Protein AF-A0A431FUZ5-F1 (afdb_monomer_lite)

pLDDT: mean 85.5, std 10.03, range [41.06, 96.94]

Radius of gyration: 20.21 Å; chains: 1; bounding box: 59×40×50 Å

Structure (mmCIF, N/CA/C/O backbone):
data_AF-A0A431FUZ5-F1
#
_entry.id   AF-A0A431FUZ5-F1
#
loop_
_atom_site.group_PDB
_atom_site.id
_atom_site.type_symbol
_atom_site.label_atom_id
_atom_site.label_alt_id
_atom_site.label_comp_id
_atom_site.label_asym_id
_atom_site.label_entity_id
_atom_site.label_seq_id
_atom_site.pdbx_PDB_ins_code
_atom_site.Cartn_x
_atom_site.Cartn_y
_atom_site.Cartn_z
_atom_site.occupancy
_atom_site.B_iso_or_equiv
_atom_site.auth_seq_id
_atom_site.auth_comp_id
_atom_site.auth_asym_id
_atom_site.auth_atom_id
_atom_site.pdbx_PDB_model_num
ATOM 1 N N . MET A 1 1 ? 41.095 7.271 -25.473 1.00 41.06 1 MET A N 1
ATOM 2 C CA . MET A 1 1 ? 40.136 6.158 -25.637 1.00 41.06 1 MET A CA 1
ATOM 3 C C . MET A 1 1 ? 39.100 6.273 -24.527 1.00 41.06 1 MET A C 1
ATOM 5 O O . MET A 1 1 ? 39.304 5.732 -23.453 1.00 41.06 1 MET A O 1
ATOM 9 N N . HIS A 1 2 ? 38.050 7.071 -24.738 1.00 43.62 2 HIS A N 1
ATOM 10 C CA . HIS A 1 2 ? 36.932 7.183 -23.798 1.00 43.62 2 HIS A CA 1
ATOM 11 C C . HIS A 1 2 ? 35.925 6.092 -24.154 1.00 43.62 2 HIS A C 1
ATOM 13 O O . HIS A 1 2 ? 35.145 6.257 -25.087 1.00 43.62 2 HIS A O 1
ATOM 19 N N . GLN A 1 3 ? 35.981 4.956 -23.458 1.00 48.44 3 GLN A N 1
ATOM 20 C CA . GLN A 1 3 ? 34.863 4.019 -23.461 1.00 48.44 3 GLN A CA 1
ATOM 21 C C . GLN A 1 3 ? 33.654 4.771 -22.901 1.00 48.44 3 GLN A C 1
ATOM 23 O O . GLN A 1 3 ? 33.671 5.226 -21.759 1.00 48.44 3 GLN A O 1
ATOM 28 N N . SER A 1 4 ? 32.630 4.956 -23.728 1.00 53.41 4 SER A N 1
ATOM 29 C CA . SER A 1 4 ? 31.320 5.430 -23.304 1.00 53.41 4 SER A CA 1
ATOM 30 C C . SER A 1 4 ? 30.685 4.342 -22.445 1.00 53.41 4 SER A C 1
ATOM 32 O O . SER A 1 4 ? 29.953 3.491 -22.947 1.00 53.41 4 SER A O 1
ATOM 34 N N . VAL A 1 5 ? 31.016 4.348 -21.155 1.00 57.88 5 VAL A N 1
ATOM 35 C CA . VAL A 1 5 ? 30.362 3.552 -20.113 1.00 57.88 5 VAL A CA 1
ATOM 36 C C . VAL A 1 5 ? 28.993 4.176 -19.855 1.00 57.88 5 VAL A C 1
ATOM 38 O O . VAL A 1 5 ? 28.745 4.786 -18.821 1.00 57.88 5 VAL A O 1
ATOM 41 N N . ILE A 1 6 ? 28.097 4.092 -20.837 1.00 60.69 6 ILE A N 1
ATOM 42 C CA . ILE A 1 6 ? 26.685 4.086 -20.490 1.00 60.69 6 ILE A CA 1
ATOM 43 C C . ILE A 1 6 ? 26.455 2.685 -19.947 1.00 60.69 6 ILE A C 1
ATOM 45 O O . ILE A 1 6 ? 26.427 1.716 -20.704 1.00 60.69 6 ILE A O 1
ATOM 49 N N . ASP A 1 7 ? 26.404 2.588 -18.624 1.00 75.31 7 ASP A N 1
ATOM 50 C CA . ASP A 1 7 ? 26.084 1.349 -17.940 1.00 75.31 7 ASP A CA 1
ATOM 51 C C . ASP A 1 7 ? 24.729 0.858 -18.469 1.00 75.31 7 ASP A C 1
ATOM 53 O O . ASP A 1 7 ? 23.712 1.546 -18.356 1.00 75.31 7 ASP A O 1
ATOM 57 N N . THR A 1 8 ? 24.723 -0.295 -19.138 1.00 79.25 8 THR A N 1
ATOM 58 C CA . THR A 1 8 ? 23.527 -0.870 -1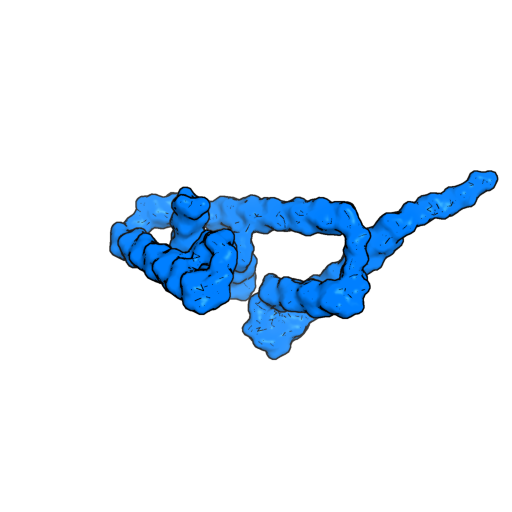9.777 1.00 79.25 8 THR A CA 1
ATOM 59 C C . THR A 1 8 ? 22.376 -0.988 -18.774 1.00 79.25 8 THR A C 1
ATOM 61 O O . THR A 1 8 ? 21.210 -0.841 -19.140 1.00 79.25 8 THR A O 1
ATOM 64 N N . GLN A 1 9 ? 22.713 -1.172 -17.494 1.00 81.31 9 GLN A N 1
ATOM 65 C CA . GLN A 1 9 ? 21.767 -1.187 -16.389 1.00 81.31 9 GLN A CA 1
ATOM 66 C C . GLN A 1 9 ? 21.093 0.174 -16.170 1.00 81.31 9 GLN A C 1
ATOM 68 O O . GLN A 1 9 ? 19.873 0.241 -16.032 1.00 81.31 9 GLN A O 1
ATOM 73 N N . ALA A 1 10 ? 21.849 1.273 -16.235 1.00 86.00 10 ALA A N 1
ATOM 74 C CA . ALA A 1 10 ? 21.316 2.623 -16.067 1.00 86.00 10 ALA A CA 1
ATOM 75 C C . ALA A 1 10 ? 20.305 2.996 -17.167 1.00 86.00 10 ALA A C 1
ATOM 77 O O . ALA A 1 10 ? 19.333 3.705 -16.905 1.00 86.00 10 ALA A O 1
ATOM 78 N N . LEU A 1 11 ? 20.481 2.487 -18.393 1.00 87.81 11 LEU A N 1
ATOM 79 C CA . LEU A 1 11 ? 19.498 2.672 -19.469 1.00 87.81 11 LEU A CA 1
ATOM 80 C C . LEU A 1 11 ? 18.190 1.918 -19.205 1.00 87.81 11 LEU A C 1
ATOM 82 O O . LEU A 1 11 ? 17.111 2.442 -19.492 1.00 87.81 11 LEU A O 1
ATOM 86 N N . ILE A 1 12 ? 18.273 0.700 -18.664 1.00 89.12 12 ILE A N 1
ATOM 87 C CA . ILE A 1 12 ? 17.097 -0.091 -18.281 1.00 89.12 12 ILE A CA 1
ATOM 88 C C . ILE A 1 12 ? 16.349 0.613 -17.145 1.00 89.12 12 ILE A C 1
ATOM 90 O O . ILE A 1 12 ? 15.130 0.767 -17.225 1.00 89.12 12 ILE A O 1
ATOM 94 N N . ASP A 1 13 ? 17.074 1.104 -16.142 1.00 90.88 13 ASP A N 1
ATOM 95 C CA . ASP A 1 13 ? 16.509 1.838 -15.008 1.00 90.88 13 ASP A CA 1
ATOM 96 C C . ASP A 1 13 ? 15.805 3.117 -15.458 1.00 90.88 13 ASP A C 1
ATOM 98 O O . ASP A 1 13 ? 14.667 3.377 -15.065 1.00 90.88 13 ASP A O 1
ATOM 102 N N . LEU A 1 14 ? 16.439 3.882 -16.352 1.00 91.81 14 LEU A N 1
ATOM 103 C CA . LEU A 1 14 ? 15.846 5.085 -16.926 1.00 91.81 14 LEU A CA 1
ATOM 104 C C . LEU A 1 14 ? 14.568 4.762 -17.709 1.00 91.81 14 LEU A C 1
ATOM 106 O O . LEU A 1 14 ? 13.560 5.450 -17.548 1.00 91.81 14 LEU A O 1
ATOM 110 N N . LYS A 1 15 ? 14.580 3.700 -18.526 1.00 92.31 15 LYS A N 1
ATOM 111 C CA . LYS A 1 15 ? 13.385 3.239 -19.247 1.00 92.31 15 LYS A CA 1
ATOM 112 C C . LYS A 1 15 ? 12.253 2.910 -18.271 1.00 92.31 15 LYS A C 1
ATOM 114 O O . LYS A 1 15 ? 11.126 3.346 -18.492 1.00 92.31 15 LYS A O 1
ATOM 119 N N . ILE A 1 16 ? 12.541 2.166 -17.201 1.00 92.06 16 ILE A N 1
ATOM 120 C CA . ILE A 1 16 ? 11.549 1.802 -16.180 1.00 92.06 16 ILE A CA 1
ATOM 121 C C . ILE A 1 16 ? 10.994 3.059 -15.498 1.00 92.06 16 ILE A C 1
ATOM 123 O O . ILE A 1 16 ? 9.779 3.194 -15.372 1.00 92.06 16 ILE A O 1
ATOM 127 N N . LEU A 1 17 ? 11.853 4.010 -15.123 1.00 92.69 17 LEU A N 1
ATOM 128 C CA . LEU A 1 17 ? 11.434 5.254 -14.478 1.00 92.69 17 LEU A CA 1
ATOM 129 C C . LEU A 1 17 ? 10.530 6.098 -15.387 1.00 92.69 17 LEU A C 1
ATOM 131 O O . LEU A 1 17 ? 9.523 6.624 -14.922 1.00 92.69 17 LEU A O 1
ATOM 135 N N . ILE A 1 18 ? 10.848 6.190 -16.683 1.00 94.25 18 ILE A N 1
ATOM 136 C CA . ILE A 1 18 ? 10.008 6.881 -17.673 1.00 94.25 18 ILE A CA 1
ATOM 137 C C . ILE A 1 18 ? 8.636 6.212 -17.769 1.00 94.25 18 ILE A C 1
ATOM 139 O O . ILE A 1 18 ? 7.615 6.898 -17.761 1.00 94.25 18 ILE A O 1
ATOM 143 N N . VAL A 1 19 ? 8.597 4.879 -17.826 1.00 93.94 19 VAL A N 1
ATOM 144 C CA . VAL A 1 19 ? 7.341 4.122 -17.861 1.00 93.94 19 VAL A CA 1
ATOM 145 C C . VAL A 1 19 ? 6.507 4.404 -16.608 1.00 93.94 19 VAL A C 1
ATOM 147 O O . VAL A 1 19 ? 5.334 4.743 -16.731 1.00 93.94 19 VAL A O 1
ATOM 150 N N . ILE A 1 20 ? 7.109 4.351 -15.417 1.00 93.31 20 ILE A N 1
ATOM 151 C CA . ILE A 1 20 ? 6.423 4.652 -14.150 1.00 93.31 20 ILE A CA 1
ATOM 152 C C . ILE A 1 20 ? 5.917 6.093 -14.126 1.00 93.31 20 ILE A C 1
ATOM 154 O O . ILE A 1 20 ? 4.771 6.329 -13.754 1.00 93.31 20 ILE A O 1
ATOM 158 N N . ALA A 1 21 ? 6.733 7.058 -14.552 1.00 94.81 21 ALA A N 1
ATOM 159 C CA . ALA A 1 21 ? 6.336 8.459 -14.606 1.00 94.81 21 ALA A CA 1
ATOM 160 C C . ALA A 1 21 ? 5.116 8.666 -15.518 1.00 94.81 21 ALA A C 1
ATOM 162 O O . ALA A 1 21 ? 4.192 9.386 -15.146 1.00 94.81 21 ALA A O 1
ATOM 163 N N . LEU A 1 22 ? 5.068 7.989 -16.672 1.00 95.06 22 LEU A N 1
ATOM 164 C CA . LEU A 1 22 ? 3.896 8.000 -17.548 1.00 95.06 22 LEU A CA 1
ATOM 165 C C . LEU A 1 22 ? 2.678 7.354 -16.871 1.00 95.06 22 LEU A C 1
ATOM 167 O O . LEU A 1 22 ? 1.591 7.926 -16.936 1.00 95.06 22 LEU A O 1
ATOM 171 N N . CYS A 1 23 ? 2.838 6.221 -16.175 1.00 94.19 23 CYS A N 1
ATOM 172 C CA . CYS A 1 23 ? 1.747 5.607 -15.406 1.00 94.19 23 CYS A CA 1
ATOM 173 C C . CYS A 1 23 ? 1.150 6.584 -14.394 1.00 94.19 23 CYS A C 1
ATOM 175 O O . CYS A 1 23 ? -0.064 6.768 -14.360 1.00 94.19 23 CYS A O 1
ATOM 177 N N . LEU A 1 24 ? 2.005 7.219 -13.588 1.00 94.25 24 LEU A N 1
ATOM 178 C CA . LEU A 1 24 ? 1.588 8.163 -12.552 1.00 94.25 24 LEU A CA 1
ATOM 179 C C . LEU A 1 24 ? 0.940 9.413 -13.157 1.00 94.25 24 LEU A C 1
ATOM 181 O O . LEU A 1 24 ? -0.042 9.914 -12.620 1.00 94.25 24 LEU A O 1
ATOM 185 N N . LEU A 1 25 ? 1.435 9.889 -14.304 1.00 96.00 25 LEU A N 1
ATOM 186 C CA . LEU A 1 25 ? 0.860 11.032 -15.013 1.00 96.00 25 LEU A CA 1
ATOM 187 C C . LEU A 1 25 ? -0.560 10.741 -15.523 1.00 96.00 25 LEU A C 1
ATOM 189 O O . LEU A 1 25 ? -1.456 11.570 -15.372 1.00 96.00 25 LEU A O 1
ATOM 193 N N . PHE A 1 26 ? -0.780 9.572 -16.132 1.00 95.00 26 PHE A N 1
ATOM 194 C CA . PHE A 1 26 ? -2.084 9.213 -16.696 1.00 95.00 26 PHE A CA 1
ATOM 195 C C . PHE A 1 26 ? -3.064 8.649 -15.662 1.00 95.00 26 PHE A C 1
ATOM 197 O O . PHE A 1 26 ? -4.277 8.712 -15.883 1.00 95.00 26 PHE A O 1
ATOM 204 N N . SER A 1 27 ? -2.572 8.140 -14.529 1.00 94.94 27 SER A N 1
ATOM 205 C CA . SER A 1 27 ? -3.394 7.489 -13.507 1.00 94.94 27 SER A CA 1
ATOM 206 C C . SER A 1 27 ? -4.578 8.345 -13.031 1.00 94.94 27 SER A C 1
ATOM 208 O O . SER A 1 27 ? -5.704 7.858 -13.131 1.00 94.94 27 SER A O 1
ATOM 210 N N . PRO A 1 28 ? -4.430 9.626 -12.630 1.00 92.62 28 PRO A N 1
ATOM 211 C CA . PRO A 1 28 ? -5.562 10.429 -12.154 1.00 92.62 28 PRO A CA 1
ATOM 212 C C . PRO A 1 28 ? -6.667 10.619 -13.202 1.00 92.62 28 PRO A C 1
ATOM 214 O O . PRO A 1 28 ? -7.852 10.692 -12.868 1.00 92.62 28 PRO A O 1
ATOM 217 N N . HIS A 1 29 ? -6.293 10.691 -14.482 1.00 94.69 29 HIS A N 1
ATOM 218 C CA . HIS A 1 29 ? -7.248 10.815 -15.581 1.00 94.69 29 HIS A CA 1
ATOM 219 C C . HIS A 1 29 ? -8.041 9.521 -15.771 1.00 94.69 29 HIS A C 1
ATOM 221 O O . HIS A 1 29 ? -9.267 9.557 -15.881 1.00 94.69 29 HIS A O 1
ATOM 227 N N . ILE A 1 30 ? -7.350 8.380 -15.749 1.00 94.06 30 ILE A N 1
ATOM 228 C CA . ILE A 1 30 ? -7.962 7.053 -15.858 1.00 94.06 30 ILE A CA 1
ATOM 229 C C . ILE A 1 30 ? -8.836 6.771 -14.629 1.00 94.06 30 ILE A C 1
ATOM 231 O O . ILE A 1 30 ? -9.986 6.359 -14.775 1.00 94.06 30 ILE A O 1
ATOM 235 N N . ALA A 1 31 ? -8.349 7.091 -13.430 1.00 93.38 31 ALA A N 1
ATOM 236 C CA . ALA A 1 31 ? -9.071 6.943 -12.171 1.00 93.38 31 ALA A CA 1
ATOM 237 C C . ALA A 1 31 ? -10.415 7.686 -12.206 1.00 93.38 31 ALA A C 1
ATOM 239 O O . ALA A 1 31 ? -11.448 7.130 -11.833 1.00 93.38 31 ALA A O 1
ATOM 240 N N . ARG A 1 32 ? -10.440 8.911 -12.753 1.00 90.00 32 ARG A N 1
ATOM 241 C CA . ARG A 1 32 ? -11.676 9.693 -12.919 1.00 90.00 32 ARG A CA 1
ATOM 242 C C . ARG A 1 32 ? -12.656 9.059 -13.910 1.00 90.00 32 ARG A C 1
ATOM 244 O O . ARG A 1 32 ? -13.861 9.124 -13.679 1.00 90.00 32 ARG A O 1
ATOM 251 N N . ILE A 1 33 ? -12.160 8.454 -14.991 1.00 94.31 33 ILE A N 1
ATOM 252 C CA . ILE A 1 33 ? -12.992 7.777 -16.000 1.00 94.31 33 ILE A CA 1
ATOM 253 C C . ILE A 1 33 ? -13.655 6.530 -15.402 1.00 94.31 33 ILE A 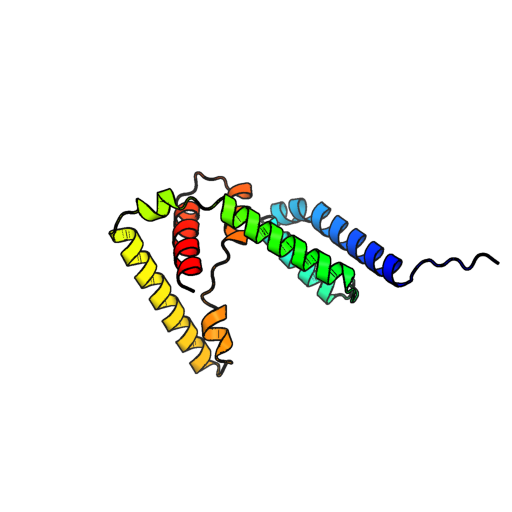C 1
ATOM 255 O O . ILE A 1 33 ? -14.861 6.347 -15.550 1.00 94.31 33 ILE A O 1
ATOM 259 N N . PHE A 1 34 ? -12.887 5.705 -14.686 1.00 90.81 34 PHE A N 1
ATOM 260 C CA . PHE A 1 34 ? -13.373 4.453 -14.094 1.00 90.81 34 PHE A CA 1
ATOM 261 C C . PHE A 1 34 ? -13.999 4.620 -12.701 1.00 90.81 34 PHE A C 1
ATOM 263 O O . PHE A 1 34 ? -14.560 3.663 -12.173 1.00 90.81 34 PHE A O 1
ATOM 270 N N . ARG A 1 35 ? -13.942 5.826 -12.116 1.00 87.94 35 ARG A N 1
ATOM 271 C CA . ARG A 1 35 ? -14.393 6.139 -10.745 1.00 87.94 35 ARG A CA 1
ATOM 272 C C . ARG A 1 35 ? -13.736 5.242 -9.689 1.00 87.94 35 ARG A C 1
ATOM 274 O O . ARG A 1 35 ? -14.382 4.818 -8.734 1.00 87.94 35 ARG A O 1
ATOM 281 N N . LEU A 1 36 ? -12.451 4.956 -9.880 1.00 89.19 36 LEU A N 1
ATOM 282 C CA . LEU A 1 36 ? -11.634 4.176 -8.955 1.00 89.19 36 LEU A CA 1
ATOM 283 C C . LEU A 1 36 ? -10.739 5.104 -8.122 1.00 89.19 36 LEU A C 1
ATOM 285 O O . LEU A 1 36 ? -10.397 6.193 -8.591 1.00 89.19 36 LEU A O 1
ATOM 289 N N . PRO A 1 37 ? -10.320 4.682 -6.915 1.00 88.25 37 PRO A N 1
ATOM 290 C CA . PRO A 1 37 ? -9.250 5.355 -6.187 1.00 88.25 37 PRO A CA 1
ATOM 291 C C . PRO A 1 37 ? -7.980 5.446 -7.037 1.00 88.25 37 PRO A C 1
ATOM 293 O O . PRO A 1 37 ? -7.701 4.559 -7.858 1.00 88.25 37 PRO A O 1
ATOM 296 N N . ILE A 1 38 ? -7.190 6.499 -6.831 1.00 90.12 38 ILE A N 1
ATOM 297 C CA . ILE A 1 38 ? -5.997 6.740 -7.655 1.00 90.12 38 ILE A CA 1
ATOM 298 C C . ILE A 1 38 ? -4.982 5.617 -7.423 1.00 90.12 38 ILE A C 1
ATOM 300 O O . ILE A 1 38 ? -4.485 5.029 -8.381 1.00 90.12 38 ILE A O 1
ATOM 304 N N . SER A 1 39 ? -4.775 5.227 -6.163 1.00 89.19 39 SER A N 1
ATOM 305 C CA . SER A 1 39 ? -3.867 4.141 -5.773 1.00 89.19 39 SER A CA 1
ATOM 306 C C . SER A 1 39 ? -4.211 2.799 -6.431 1.00 89.19 39 SER A C 1
ATOM 308 O O . SER A 1 39 ? -3.338 2.121 -6.971 1.00 89.19 39 SER A O 1
ATOM 310 N N . ALA A 1 40 ? -5.493 2.426 -6.453 1.00 90.06 40 ALA A N 1
ATOM 311 C CA . ALA A 1 40 ? -5.951 1.206 -7.118 1.00 90.06 40 ALA A CA 1
ATOM 312 C C . ALA A 1 40 ? -5.675 1.254 -8.630 1.00 90.06 40 ALA A C 1
ATOM 314 O O . ALA A 1 40 ? -5.252 0.262 -9.223 1.00 90.06 40 ALA A O 1
ATOM 315 N N . THR A 1 41 ? -5.866 2.423 -9.244 1.00 93.62 41 THR A N 1
ATOM 316 C CA . THR A 1 41 ? -5.605 2.635 -10.672 1.00 93.62 41 THR A CA 1
ATOM 317 C C . THR A 1 41 ? -4.115 2.497 -10.998 1.00 93.62 41 THR A C 1
ATOM 319 O O . THR A 1 41 ? -3.768 1.845 -11.982 1.00 93.62 41 THR A O 1
ATOM 322 N N . GLU A 1 42 ? -3.223 3.028 -10.157 1.00 92.88 42 GLU A N 1
ATOM 323 C CA . GLU A 1 42 ? -1.766 2.896 -10.319 1.00 92.88 42 GLU A CA 1
ATOM 324 C C . GLU A 1 42 ? -1.306 1.434 -10.256 1.00 92.88 42 GLU A C 1
ATOM 326 O O . GLU A 1 42 ? -0.514 1.005 -11.096 1.00 92.88 42 GLU A O 1
ATOM 331 N N . ILE A 1 43 ? -1.845 0.651 -9.312 1.00 92.31 43 ILE A N 1
ATOM 332 C CA . ILE A 1 43 ? -1.539 -0.783 -9.177 1.00 92.31 43 ILE A CA 1
ATOM 333 C C . ILE A 1 43 ? -1.972 -1.546 -10.434 1.00 92.31 43 ILE A C 1
ATOM 335 O O . ILE A 1 43 ? -1.197 -2.335 -10.979 1.00 92.31 43 ILE A O 1
ATOM 339 N N . ILE A 1 44 ? -3.190 -1.292 -10.923 1.00 94.06 44 ILE A N 1
ATOM 340 C CA . ILE A 1 44 ? -3.720 -1.943 -12.128 1.00 94.06 44 ILE A CA 1
ATOM 341 C C . ILE A 1 44 ? -2.873 -1.577 -13.353 1.00 94.06 44 ILE A C 1
ATOM 343 O O . ILE A 1 44 ? -2.484 -2.463 -14.113 1.00 94.06 44 ILE A O 1
ATOM 347 N N . LEU A 1 45 ? -2.539 -0.295 -13.537 1.00 94.31 45 LEU A N 1
ATOM 348 C CA . LEU A 1 45 ? -1.703 0.161 -14.651 1.00 94.31 45 LEU A CA 1
ATOM 349 C C . LEU A 1 45 ? -0.310 -0.467 -14.613 1.00 94.31 45 LEU A C 1
ATOM 351 O O . LEU A 1 45 ? 0.163 -0.964 -15.635 1.00 94.31 45 LEU A O 1
ATOM 355 N N . GLY A 1 46 ? 0.320 -0.495 -13.435 1.00 93.31 46 GLY A N 1
ATOM 356 C CA . GLY A 1 46 ? 1.608 -1.151 -13.231 1.00 93.31 46 GLY A CA 1
ATOM 357 C C . GLY A 1 46 ? 1.564 -2.634 -13.604 1.00 93.31 46 GLY A C 1
ATOM 358 O O . GLY A 1 46 ? 2.434 -3.102 -14.338 1.00 93.31 46 GLY A O 1
ATOM 359 N N . ALA A 1 47 ? 0.524 -3.357 -13.178 1.00 93.56 47 ALA A N 1
ATOM 360 C CA . ALA A 1 47 ? 0.339 -4.770 -13.508 1.00 93.56 47 ALA A CA 1
ATOM 361 C C . ALA A 1 47 ? 0.144 -5.006 -15.017 1.00 93.56 47 ALA A C 1
ATOM 363 O O . ALA A 1 47 ? 0.770 -5.900 -15.587 1.00 93.56 47 ALA A O 1
ATOM 364 N N . VAL A 1 48 ? -0.671 -4.183 -15.686 1.00 94.19 48 VAL A N 1
ATOM 365 C CA . VAL A 1 48 ? -0.909 -4.276 -17.138 1.00 94.19 48 VAL A CA 1
ATOM 366 C C . VAL A 1 48 ? 0.374 -4.004 -17.926 1.00 94.19 48 VAL A C 1
ATOM 368 O O . VAL A 1 48 ? 0.720 -4.742 -18.846 1.00 94.19 48 VAL A O 1
ATOM 371 N N . ILE A 1 49 ? 1.124 -2.971 -17.555 1.00 93.56 49 ILE A N 1
ATOM 372 C CA . ILE A 1 49 ? 2.369 -2.595 -18.236 1.00 93.56 49 ILE A CA 1
ATOM 373 C C . ILE A 1 49 ? 3.474 -3.628 -17.998 1.00 93.56 49 ILE A C 1
ATOM 375 O O . ILE A 1 49 ? 4.236 -3.937 -18.920 1.00 93.56 49 ILE A O 1
ATOM 379 N N . ALA A 1 50 ? 3.535 -4.203 -16.794 1.00 91.31 50 ALA A N 1
ATOM 380 C CA . ALA A 1 50 ? 4.420 -5.321 -16.491 1.00 91.31 50 ALA A CA 1
ATOM 381 C C . ALA A 1 50 ? 4.078 -6.552 -17.342 1.00 91.31 50 ALA A C 1
ATOM 383 O O . ALA A 1 50 ? 4.982 -7.165 -17.907 1.00 91.31 50 ALA A O 1
ATOM 384 N N . TYR A 1 51 ? 2.787 -6.874 -17.495 1.00 92.44 51 TYR A N 1
ATOM 385 C CA . TYR A 1 51 ? 2.319 -7.991 -18.321 1.00 92.44 51 TYR A CA 1
ATOM 386 C C . TYR A 1 51 ? 2.770 -7.874 -19.785 1.00 92.44 51 TYR A C 1
ATOM 388 O O . TYR A 1 51 ? 3.216 -8.858 -20.371 1.00 92.44 51 TYR A O 1
ATOM 396 N N . PHE A 1 52 ? 2.744 -6.669 -20.363 1.00 92.44 52 PHE A N 1
ATOM 397 C CA . PHE A 1 52 ? 3.233 -6.427 -21.727 1.00 92.44 52 PHE A CA 1
ATOM 398 C C . PHE A 1 52 ? 4.770 -6.370 -21.855 1.00 92.44 52 PHE A C 1
ATOM 400 O O . PHE A 1 52 ? 5.286 -6.143 -22.948 1.00 92.44 52 PHE A O 1
ATOM 407 N N . GLY A 1 53 ? 5.523 -6.580 -20.770 1.00 87.44 53 GLY A N 1
ATOM 408 C CA . GLY A 1 53 ? 6.987 -6.661 -20.804 1.00 87.44 53 GLY A CA 1
ATOM 409 C C . GLY A 1 53 ? 7.705 -5.311 -20.905 1.00 87.44 53 GLY A C 1
ATOM 410 O O . GLY A 1 53 ? 8.888 -5.258 -21.246 1.00 87.44 53 GLY A O 1
ATOM 411 N N . PHE A 1 54 ? 7.025 -4.200 -20.605 1.00 85.88 54 PHE A N 1
ATOM 412 C CA . PHE A 1 54 ? 7.651 -2.872 -20.623 1.00 85.88 54 PHE A CA 1
ATOM 413 C C . PHE A 1 54 ? 8.580 -2.623 -19.424 1.00 85.88 54 PHE A C 1
ATOM 415 O O . PHE A 1 54 ? 9.450 -1.753 -19.510 1.00 85.88 54 PHE A O 1
ATOM 422 N N . ILE A 1 55 ? 8.443 -3.409 -18.350 1.00 83.69 55 ILE A N 1
ATOM 423 C CA . ILE A 1 55 ? 9.273 -3.354 -17.140 1.00 83.69 55 ILE A CA 1
ATOM 424 C C . ILE A 1 55 ? 10.324 -4.471 -17.198 1.00 83.69 55 ILE A C 1
ATOM 426 O O . ILE A 1 55 ? 9.994 -5.655 -17.192 1.00 83.69 55 ILE A O 1
ATOM 430 N N . GLY A 1 56 ? 11.599 -4.084 -17.291 1.00 78.31 56 GLY A N 1
ATOM 431 C CA . GLY A 1 56 ? 12.733 -5.012 -17.267 1.00 78.31 56 GLY A CA 1
ATOM 432 C C . GLY A 1 56 ? 13.085 -5.472 -15.850 1.00 78.31 56 GLY A C 1
ATOM 433 O O . GLY A 1 56 ? 12.662 -4.872 -14.864 1.00 78.31 56 GLY A O 1
ATOM 434 N N . LYS A 1 57 ? 13.899 -6.527 -15.738 1.00 81.56 57 LYS A N 1
ATOM 435 C CA . LYS A 1 57 ? 14.478 -6.933 -14.450 1.00 81.56 57 LYS A CA 1
ATOM 436 C C . LYS A 1 57 ? 15.601 -5.964 -14.084 1.00 81.56 57 LYS A C 1
ATOM 438 O O . LYS A 1 57 ? 16.597 -5.891 -14.796 1.00 81.56 57 LYS A O 1
ATOM 443 N N . SER A 1 58 ? 15.433 -5.241 -12.984 1.00 88.00 58 SER A N 1
ATOM 444 C CA . SER A 1 58 ? 16.473 -4.392 -12.410 1.00 88.00 58 SER A CA 1
ATOM 445 C C . SER A 1 58 ? 16.483 -4.515 -10.892 1.00 88.00 58 SER A C 1
ATOM 447 O O . SER A 1 58 ? 15.440 -4.394 -10.245 1.00 88.00 58 SER A O 1
ATOM 449 N N . GLU A 1 59 ? 17.670 -4.735 -10.330 1.00 88.06 59 GLU A N 1
ATOM 450 C CA . GLU A 1 59 ? 17.885 -4.765 -8.881 1.00 88.06 59 GLU A CA 1
ATOM 451 C C . GLU A 1 59 ? 17.637 -3.390 -8.252 1.00 88.06 59 GLU A C 1
ATOM 453 O O . GLU A 1 59 ? 16.996 -3.297 -7.206 1.00 88.06 59 GLU A O 1
ATOM 458 N N . ASN A 1 60 ? 18.044 -2.314 -8.932 1.00 89.75 60 ASN A N 1
ATOM 459 C CA . ASN A 1 60 ? 17.816 -0.940 -8.483 1.00 89.75 60 ASN A CA 1
ATOM 460 C C . ASN A 1 60 ? 16.321 -0.617 -8.421 1.00 89.75 60 ASN A C 1
ATOM 462 O O . ASN A 1 60 ? 15.857 0.012 -7.469 1.00 89.75 60 ASN A O 1
ATOM 466 N N . PHE A 1 61 ? 15.549 -1.086 -9.406 1.00 90.06 61 PHE A N 1
ATOM 467 C CA . PHE A 1 61 ? 14.099 -0.921 -9.390 1.00 90.06 61 PHE A CA 1
ATOM 468 C C . PHE A 1 61 ? 13.441 -1.714 -8.252 1.00 90.06 61 PHE A C 1
ATOM 470 O O . PHE A 1 61 ? 12.567 -1.184 -7.566 1.00 90.06 61 PHE A O 1
ATOM 477 N N . ALA A 1 62 ? 13.886 -2.949 -7.999 1.00 90.75 62 ALA A N 1
ATOM 478 C CA . ALA A 1 62 ? 13.399 -3.741 -6.869 1.00 90.75 62 ALA A CA 1
ATOM 479 C C . ALA A 1 62 ? 13.707 -3.062 -5.521 1.00 90.75 62 ALA A C 1
ATOM 481 O O . ALA A 1 62 ? 12.847 -2.999 -4.643 1.00 90.75 62 ALA A O 1
ATOM 482 N N . LEU A 1 63 ? 14.906 -2.491 -5.375 1.00 93.25 63 LEU A N 1
ATOM 483 C CA . LEU A 1 63 ? 15.293 -1.726 -4.192 1.00 93.25 63 LEU A CA 1
ATOM 484 C C . LEU A 1 63 ? 14.409 -0.483 -4.022 1.00 93.25 63 LEU A C 1
ATOM 486 O O . LEU A 1 63 ? 13.895 -0.246 -2.930 1.00 93.25 63 LEU A O 1
ATOM 490 N N . LEU A 1 64 ? 14.164 0.267 -5.101 1.00 91.88 64 LEU A N 1
ATOM 491 C CA . LEU A 1 64 ? 13.277 1.432 -5.088 1.00 91.88 64 LEU A CA 1
ATOM 492 C C . LEU A 1 64 ? 11.845 1.062 -4.670 1.00 91.88 64 LEU A C 1
ATOM 494 O O . LEU A 1 64 ? 11.249 1.762 -3.852 1.00 91.88 64 LEU A O 1
ATOM 498 N N . ALA A 1 65 ? 11.309 -0.047 -5.187 1.00 90.88 65 ALA A N 1
ATOM 499 C CA . ALA A 1 65 ? 9.984 -0.542 -4.820 1.00 90.88 65 ALA A CA 1
ATOM 500 C C . ALA A 1 65 ? 9.900 -0.902 -3.327 1.00 90.88 65 ALA A C 1
ATOM 502 O O . ALA A 1 65 ? 8.940 -0.517 -2.660 1.00 90.88 65 ALA A O 1
ATOM 503 N N . ASN A 1 66 ? 10.928 -1.562 -2.781 1.00 92.38 66 ASN A N 1
ATOM 504 C CA . ASN A 1 66 ? 10.997 -1.890 -1.356 1.00 92.38 66 ASN A CA 1
ATOM 505 C C . ASN A 1 66 ? 11.059 -0.630 -0.482 1.00 92.38 66 ASN A C 1
ATOM 507 O O . ASN A 1 66 ? 10.326 -0.526 0.498 1.00 92.38 66 ASN A O 1
ATOM 511 N N . VAL A 1 67 ? 11.877 0.360 -0.855 1.00 94.44 67 VAL A N 1
ATOM 512 C CA . VAL A 1 67 ? 11.959 1.639 -0.129 1.00 94.44 67 VAL A CA 1
ATOM 513 C C . VAL A 1 67 ? 10.620 2.379 -0.165 1.00 94.44 67 VAL A C 1
ATOM 515 O O . VAL A 1 67 ? 10.164 2.866 0.869 1.00 94.44 67 VAL A O 1
ATOM 518 N N . GLY A 1 68 ? 9.955 2.423 -1.323 1.00 90.00 68 GLY A N 1
ATOM 519 C CA . GLY A 1 68 ? 8.620 3.008 -1.456 1.00 90.00 68 GLY A CA 1
ATOM 520 C C . GLY A 1 68 ? 7.581 2.298 -0.584 1.00 90.00 68 GLY A C 1
ATOM 521 O O . GLY A 1 68 ? 6.795 2.954 0.096 1.00 90.00 68 GLY A O 1
ATOM 522 N N . PHE A 1 69 ? 7.622 0.965 -0.536 1.00 86.06 69 PHE A N 1
ATOM 523 C CA . PHE A 1 69 ? 6.759 0.164 0.328 1.00 86.06 69 PHE A CA 1
ATOM 524 C C . PHE A 1 69 ? 6.990 0.452 1.818 1.00 86.06 69 PHE A C 1
ATOM 526 O O . PHE A 1 69 ? 6.029 0.699 2.548 1.00 86.06 69 PHE A O 1
ATOM 533 N N . TYR A 1 70 ? 8.248 0.518 2.267 1.00 88.69 70 TYR A N 1
ATOM 534 C CA . TYR A 1 70 ? 8.571 0.897 3.646 1.00 88.69 70 TYR A CA 1
ATOM 535 C C . TYR A 1 70 ? 8.113 2.318 3.978 1.00 88.69 70 TYR A C 1
ATOM 537 O O . TYR A 1 70 ? 7.609 2.558 5.072 1.00 88.69 70 TYR A O 1
ATOM 545 N N . TYR A 1 71 ? 8.231 3.255 3.036 1.00 89.56 71 TYR A N 1
ATOM 546 C CA . TYR A 1 71 ? 7.756 4.622 3.231 1.00 89.56 71 TYR A CA 1
ATOM 547 C C . TYR A 1 71 ? 6.228 4.691 3.357 1.00 89.56 71 TYR A C 1
ATOM 549 O O . TYR A 1 71 ? 5.714 5.395 4.225 1.00 89.56 71 TYR A O 1
ATOM 557 N N . LEU A 1 72 ? 5.495 3.914 2.552 1.00 84.25 72 LEU A N 1
ATOM 558 C CA . LEU A 1 72 ? 4.040 3.787 2.668 1.00 84.25 72 LEU A CA 1
ATOM 559 C C . LEU A 1 72 ? 3.630 3.214 4.029 1.00 84.25 72 LEU A C 1
ATOM 561 O O . LEU A 1 72 ? 2.743 3.768 4.674 1.00 84.25 72 LEU A O 1
ATOM 565 N N . MET A 1 73 ? 4.295 2.151 4.491 1.00 82.50 73 MET A N 1
ATOM 566 C CA . MET A 1 73 ? 4.064 1.578 5.823 1.00 82.50 73 MET A CA 1
ATOM 567 C C . MET A 1 73 ? 4.392 2.567 6.945 1.00 82.50 73 MET A C 1
ATOM 569 O O . MET A 1 73 ? 3.650 2.670 7.918 1.00 82.50 73 MET A O 1
ATOM 573 N N . PHE A 1 74 ? 5.464 3.344 6.795 1.00 85.19 74 PHE A N 1
ATOM 574 C CA . PHE A 1 74 ? 5.836 4.377 7.757 1.00 85.19 74 PHE A CA 1
ATOM 575 C C . PHE A 1 74 ? 4.789 5.497 7.837 1.00 85.19 74 PHE A C 1
ATOM 577 O O . PHE A 1 74 ? 4.367 5.863 8.933 1.00 85.19 74 PHE A O 1
ATOM 584 N N . ILE A 1 75 ? 4.314 6.006 6.693 1.00 84.12 75 ILE A N 1
ATOM 585 C CA . ILE A 1 75 ? 3.215 6.985 6.651 1.00 84.12 75 ILE A CA 1
ATOM 586 C C . ILE A 1 75 ? 1.954 6.405 7.280 1.00 84.12 75 ILE A C 1
ATOM 588 O O . ILE A 1 75 ? 1.295 7.092 8.057 1.00 84.12 75 ILE A O 1
ATOM 592 N N . ALA A 1 76 ? 1.628 5.150 6.965 1.00 77.88 76 ALA A N 1
ATOM 593 C CA . ALA A 1 76 ? 0.495 4.465 7.564 1.00 77.88 76 ALA A CA 1
ATOM 594 C C . ALA A 1 76 ? 0.614 4.481 9.091 1.00 77.88 76 ALA A C 1
ATOM 596 O O . ALA A 1 76 ? -0.287 4.980 9.752 1.00 77.88 76 ALA A O 1
ATOM 597 N N . GLY A 1 77 ? 1.762 4.070 9.639 1.00 79.31 77 GLY A N 1
ATOM 598 C CA . GLY A 1 77 ? 2.028 4.096 11.077 1.00 79.31 77 GLY A CA 1
ATOM 599 C C . GLY A 1 77 ? 1.918 5.487 11.714 1.00 79.31 77 GLY A C 1
ATOM 600 O O . GLY A 1 77 ? 1.434 5.599 12.836 1.00 79.31 77 GLY A O 1
ATOM 601 N N . MET A 1 78 ? 2.303 6.555 11.005 1.00 82.56 78 MET A N 1
ATOM 602 C CA . MET A 1 78 ? 2.130 7.935 11.488 1.00 82.56 78 MET A CA 1
ATOM 603 C C . MET A 1 78 ? 0.667 8.406 11.490 1.00 82.56 78 MET A C 1
ATOM 605 O O . MET A 1 78 ? 0.300 9.255 12.299 1.00 82.56 78 MET A O 1
ATOM 609 N N . GLU A 1 79 ? -0.163 7.883 10.589 1.00 74.50 79 GLU A N 1
ATOM 610 C CA . GLU A 1 79 ? -1.585 8.231 10.479 1.00 74.50 79 GLU A CA 1
ATOM 611 C C . GLU A 1 79 ? -2.452 7.452 11.490 1.00 74.50 79 GLU A C 1
ATOM 613 O O . GLU A 1 79 ? -3.577 7.848 11.802 1.00 74.50 79 GLU A O 1
ATOM 618 N N . VAL A 1 80 ? -1.928 6.359 12.058 1.00 72.56 80 VAL A N 1
ATOM 619 C CA . VAL A 1 80 ? -2.629 5.550 13.060 1.00 72.56 80 VAL A CA 1
ATOM 620 C C . VAL A 1 80 ? -2.689 6.263 14.409 1.00 72.56 80 VAL A C 1
ATOM 622 O O . VAL A 1 80 ? -1.697 6.440 15.116 1.00 72.56 80 VAL A O 1
ATOM 625 N N . ASN A 1 81 ? -3.906 6.598 14.834 1.00 73.12 81 ASN A N 1
ATOM 626 C CA . ASN A 1 81 ? -4.152 7.147 16.159 1.00 73.12 81 ASN A CA 1
ATOM 627 C C . ASN A 1 81 ? -4.365 6.033 17.200 1.00 73.12 81 ASN A C 1
ATOM 629 O O . ASN A 1 81 ? -5.495 5.632 17.487 1.00 73.12 81 ASN A O 1
ATOM 633 N N . LEU A 1 82 ? -3.278 5.586 17.834 1.00 71.50 82 LEU A N 1
ATOM 634 C CA . LEU A 1 82 ? -3.323 4.581 18.909 1.00 71.50 82 LEU A CA 1
ATOM 635 C C . LEU A 1 82 ? -4.196 5.008 20.103 1.00 71.50 82 LEU A C 1
ATOM 637 O O . LEU A 1 82 ? -4.773 4.171 20.789 1.00 71.50 82 LEU A O 1
ATOM 641 N N . ARG A 1 83 ? -4.349 6.312 20.362 1.00 69.56 83 ARG A N 1
ATOM 642 C CA . ARG A 1 83 ? -5.209 6.797 21.453 1.00 69.56 83 ARG A CA 1
ATOM 643 C C . ARG A 1 83 ? -6.689 6.561 21.152 1.00 69.56 83 ARG A C 1
ATOM 645 O O . ARG A 1 83 ? -7.440 6.221 22.062 1.00 69.56 83 ARG A O 1
ATOM 652 N N . ALA A 1 84 ? -7.101 6.716 19.893 1.00 68.44 84 ALA A N 1
ATOM 653 C CA . ALA A 1 84 ? -8.464 6.405 19.464 1.00 68.44 84 ALA A CA 1
ATOM 654 C C . ALA A 1 84 ? -8.773 4.908 19.618 1.00 68.44 84 ALA A C 1
ATOM 656 O O . ALA A 1 84 ? -9.884 4.559 20.000 1.00 68.44 84 ALA A O 1
ATOM 657 N N . PHE A 1 85 ? -7.773 4.046 19.407 1.00 67.75 85 PHE A N 1
ATOM 658 C CA . PHE A 1 85 ? -7.871 2.609 19.662 1.00 67.75 85 PHE A CA 1
ATOM 659 C C . PHE A 1 85 ? -8.128 2.289 21.144 1.00 67.75 85 PHE A C 1
ATOM 661 O O . PHE A 1 85 ? -9.082 1.584 21.464 1.00 67.75 85 PHE A O 1
ATOM 668 N N . PHE A 1 86 ? -7.330 2.843 22.065 1.00 69.75 86 PHE A N 1
ATOM 669 C CA . PHE A 1 86 ? -7.491 2.562 23.501 1.00 69.75 86 PHE A CA 1
ATOM 670 C C . PHE A 1 86 ? -8.781 3.130 24.102 1.00 69.75 86 PHE A C 1
ATOM 672 O O . PHE A 1 86 ? -9.286 2.589 25.084 1.00 69.75 86 PHE A O 1
ATOM 679 N N . ASN A 1 87 ? -9.325 4.192 23.508 1.00 74.00 87 ASN A N 1
ATOM 680 C CA . ASN A 1 87 ? -10.572 4.819 23.945 1.00 74.00 87 ASN A CA 1
ATOM 681 C C . ASN A 1 87 ? -11.818 4.250 23.246 1.00 74.00 87 ASN A C 1
ATOM 683 O O . ASN A 1 87 ? -12.897 4.825 23.378 1.00 74.00 87 ASN A O 1
ATOM 687 N N . MET A 1 88 ? -11.692 3.156 22.490 1.00 72.12 88 MET A N 1
ATOM 688 C CA . MET A 1 88 ? -12.834 2.554 21.812 1.00 72.12 88 MET A CA 1
ATOM 689 C C . MET A 1 88 ? -13.838 1.919 22.767 1.00 72.12 88 MET A C 1
ATOM 691 O O . MET A 1 88 ? -13.489 1.287 23.768 1.00 72.12 88 MET A O 1
ATOM 695 N N . ASP A 1 89 ? -15.104 1.976 22.356 1.00 80.06 89 ASP A N 1
ATOM 696 C CA . ASP A 1 89 ? -16.167 1.216 22.989 1.00 80.06 89 ASP A CA 1
ATOM 697 C C . ASP A 1 89 ? -15.875 -0.286 22.919 1.00 80.06 89 ASP A C 1
ATOM 699 O O . ASP A 1 89 ? -15.584 -0.854 21.859 1.00 80.06 89 ASP A O 1
ATOM 703 N N . LYS A 1 90 ? -16.037 -0.961 24.061 1.00 82.56 90 LYS A N 1
ATOM 704 C CA . LYS A 1 90 ? -15.854 -2.417 24.189 1.00 82.56 90 LYS A CA 1
ATOM 705 C C . LYS A 1 90 ? -16.703 -3.209 23.189 1.00 82.56 90 LYS A C 1
ATOM 707 O O . LYS A 1 90 ? -16.316 -4.305 22.785 1.00 82.56 90 LYS A O 1
ATOM 712 N N . GLU A 1 91 ? -17.848 -2.663 22.778 1.00 85.00 91 GLU A N 1
ATOM 713 C CA . GLU A 1 91 ? -18.700 -3.275 21.760 1.00 85.00 91 GLU A CA 1
ATOM 714 C C . GLU A 1 91 ? -18.049 -3.310 20.377 1.00 85.00 91 GLU A C 1
ATOM 716 O O . GLU A 1 91 ? -18.149 -4.327 19.688 1.00 85.00 91 GLU A O 1
ATOM 721 N N . VAL A 1 92 ? -17.372 -2.229 19.973 1.00 82.50 92 VAL A N 1
ATOM 722 C CA . VAL A 1 92 ? -16.690 -2.160 18.675 1.00 82.50 92 VAL A CA 1
ATOM 723 C C . VAL A 1 92 ? -15.540 -3.153 18.662 1.00 82.50 92 VAL A C 1
ATOM 725 O O . VAL A 1 92 ? -15.470 -3.972 17.755 1.00 82.50 92 VAL A O 1
ATOM 728 N N . VAL A 1 93 ? -14.728 -3.187 19.722 1.00 82.56 93 VAL A N 1
ATOM 729 C CA . VAL A 1 93 ? -13.631 -4.158 19.864 1.00 82.56 93 VAL A CA 1
ATOM 730 C C . VAL A 1 93 ? -14.143 -5.598 19.760 1.00 82.56 93 VAL A C 1
ATOM 732 O O . VAL A 1 93 ? -13.593 -6.396 19.002 1.00 82.56 93 VAL A O 1
ATOM 735 N N . LYS A 1 94 ? -15.237 -5.939 20.457 1.00 88.25 94 LYS A N 1
ATOM 736 C CA . LYS A 1 94 ? -15.827 -7.286 20.399 1.00 88.25 94 LYS A CA 1
ATOM 737 C C . LYS A 1 94 ? -16.304 -7.650 18.989 1.00 88.25 94 LYS A C 1
ATOM 739 O O . LYS A 1 94 ? -16.069 -8.771 18.541 1.00 88.25 94 LYS A O 1
ATOM 744 N N . LYS A 1 95 ? -16.954 -6.714 18.287 1.00 89.19 95 LYS A N 1
ATOM 745 C CA . LYS A 1 95 ? -17.380 -6.903 16.891 1.00 89.19 95 LYS A CA 1
ATOM 746 C C . LYS A 1 95 ? -16.178 -7.073 15.958 1.00 89.19 95 LYS A C 1
ATOM 748 O O . LYS A 1 95 ? -16.217 -7.955 15.108 1.00 89.19 95 LYS A O 1
ATOM 753 N N . SER A 1 96 ? -15.105 -6.308 16.155 1.00 86.38 96 SER A N 1
ATOM 754 C CA . SER A 1 96 ? -13.865 -6.414 15.377 1.00 86.38 96 SER A CA 1
ATOM 755 C C . SER A 1 96 ? -13.187 -7.772 15.552 1.00 86.38 96 SER A C 1
ATOM 757 O O . SER A 1 96 ? -12.839 -8.408 14.564 1.00 86.38 96 SER A O 1
ATOM 759 N N . PHE A 1 97 ? -13.063 -8.268 16.787 1.00 87.38 97 PHE A N 1
ATOM 760 C CA . PHE A 1 97 ? -12.527 -9.610 17.042 1.00 87.38 97 PHE A CA 1
ATOM 761 C C . PHE A 1 97 ? -13.380 -10.703 16.395 1.00 87.38 97 PHE A C 1
ATOM 763 O O . PHE A 1 97 ? -12.841 -11.620 15.777 1.00 87.38 97 PHE A O 1
ATOM 770 N N . PHE A 1 98 ? -14.707 -10.598 16.501 1.00 91.19 98 PHE A N 1
ATOM 771 C CA . PHE A 1 98 ? -15.616 -11.544 15.856 1.00 91.19 98 PHE A CA 1
ATOM 772 C C . PHE A 1 98 ? -15.481 -11.514 14.327 1.00 91.19 98 PHE A C 1
ATOM 774 O O . PHE A 1 98 ? -15.445 -12.566 13.693 1.00 91.19 98 PHE A O 1
ATOM 781 N N . TYR A 1 99 ? -15.348 -10.323 13.740 1.00 90.19 99 TYR A N 1
ATOM 782 C CA . TYR A 1 99 ? -15.109 -10.143 12.310 1.00 90.19 99 TYR A CA 1
ATOM 783 C C . TYR A 1 99 ? -13.790 -10.783 11.855 1.00 90.19 99 TYR A C 1
ATOM 785 O O . TYR A 1 99 ? -13.790 -11.555 10.899 1.00 90.19 99 TYR A O 1
ATOM 793 N N . ILE A 1 100 ? -12.686 -10.526 12.566 1.00 88.50 100 ILE A N 1
ATOM 794 C CA . ILE A 1 100 ? -11.374 -11.113 12.257 1.00 88.50 100 ILE A CA 1
ATOM 795 C C . ILE A 1 100 ? -11.443 -12.641 12.356 1.00 88.50 100 ILE A C 1
ATOM 797 O O . ILE A 1 100 ? -11.012 -13.340 11.443 1.00 88.50 100 ILE A O 1
ATOM 801 N N . PHE A 1 101 ? -12.046 -13.176 13.420 1.00 91.25 101 PHE A N 1
ATOM 802 C CA . PHE A 1 101 ? -12.235 -14.619 13.571 1.00 91.25 101 PHE A CA 1
ATOM 803 C C . PHE A 1 101 ? -13.018 -15.224 12.396 1.00 91.25 101 PHE A C 1
ATOM 805 O O . PHE A 1 101 ? -12.609 -16.241 11.835 1.00 91.25 101 PHE A O 1
ATOM 812 N N . LEU A 1 102 ? -14.116 -14.579 11.990 1.00 94.25 102 LEU A N 1
ATOM 813 C CA . LEU A 1 102 ? -14.934 -15.034 10.869 1.00 94.25 102 LEU A CA 1
ATOM 814 C C . LEU A 1 102 ? -14.151 -15.016 9.546 1.00 94.25 102 LEU A C 1
ATOM 816 O O . LEU A 1 102 ? -14.275 -15.953 8.758 1.00 94.25 102 LEU A O 1
ATOM 820 N N . LEU A 1 103 ? -13.313 -13.998 9.321 1.00 92.12 103 LEU A N 1
ATOM 821 C CA . LEU A 1 103 ? -12.429 -13.925 8.155 1.00 92.12 103 LEU A CA 1
ATOM 822 C C . LEU A 1 103 ? -11.425 -15.080 8.115 1.00 92.12 103 LEU A C 1
ATOM 824 O O . LEU A 1 103 ? -11.280 -15.718 7.075 1.00 92.12 103 LEU A O 1
ATOM 828 N N . TYR A 1 104 ? -10.761 -15.386 9.231 1.00 92.06 104 TYR A N 1
ATOM 829 C CA . TYR A 1 104 ? -9.817 -16.508 9.302 1.00 92.06 104 TYR A CA 1
ATOM 830 C C . TYR A 1 104 ? -10.508 -17.867 9.131 1.00 92.06 104 TYR A C 1
ATOM 832 O O . TYR A 1 104 ? -9.966 -18.755 8.467 1.00 92.06 104 TYR A O 1
ATOM 840 N N . ALA A 1 105 ? -11.720 -18.027 9.671 1.00 94.81 105 ALA A N 1
ATOM 841 C CA . ALA A 1 105 ? -12.527 -19.227 9.467 1.00 94.81 105 ALA A CA 1
ATOM 842 C C . ALA A 1 105 ? -12.904 -19.406 7.987 1.00 94.81 105 ALA A C 1
ATOM 844 O O . ALA A 1 105 ? -12.727 -20.490 7.429 1.00 94.81 105 ALA A O 1
ATOM 845 N N . LEU A 1 106 ? -13.356 -18.334 7.327 1.00 95.56 106 LEU A N 1
ATOM 846 C CA . LEU A 1 106 ? -13.695 -18.354 5.906 1.00 95.56 106 LEU A CA 1
ATOM 847 C C . LEU A 1 106 ? -12.460 -18.604 5.030 1.00 95.56 106 LEU A C 1
ATOM 849 O O . LEU A 1 106 ? -12.512 -19.424 4.118 1.00 95.56 106 LEU A O 1
ATOM 853 N N . SER A 1 107 ? -11.340 -17.949 5.339 1.00 94.75 107 SER A N 1
ATOM 854 C CA . SER A 1 107 ? -10.051 -18.158 4.671 1.00 94.75 107 SER A CA 1
ATOM 855 C C . SER A 1 107 ? -9.618 -19.625 4.748 1.00 94.75 107 SER A C 1
ATOM 857 O O . SER A 1 107 ? -9.337 -20.249 3.726 1.00 94.75 107 SER A O 1
ATOM 859 N N . SER A 1 108 ? -9.673 -20.220 5.943 1.00 95.12 108 SER A N 1
ATOM 860 C CA . SER A 1 108 ? -9.353 -21.638 6.154 1.00 95.12 108 SER A CA 1
ATOM 861 C C . SER A 1 108 ? -10.275 -22.562 5.356 1.00 95.12 108 SER A C 1
ATOM 863 O O . SER A 1 108 ? -9.816 -23.533 4.757 1.00 95.12 108 SER A O 1
ATOM 865 N N . PHE A 1 109 ? -11.570 -22.242 5.303 1.00 96.62 109 PHE A N 1
ATOM 866 C CA . PHE A 1 109 ? -12.552 -23.006 4.539 1.00 96.62 109 PHE A CA 1
ATOM 867 C C . PHE A 1 109 ? -12.285 -22.956 3.028 1.00 96.62 109 PHE A C 1
ATOM 869 O O . PHE A 1 109 ? -12.314 -23.991 2.365 1.00 96.62 109 PHE A O 1
ATOM 876 N N . ILE A 1 110 ? -11.956 -21.777 2.489 1.00 95.75 110 ILE A N 1
ATOM 877 C CA . ILE A 1 110 ? -11.573 -21.599 1.080 1.00 95.75 110 ILE A CA 1
ATOM 878 C C . ILE A 1 110 ? -10.301 -22.396 0.777 1.00 95.75 110 ILE A C 1
ATOM 880 O O . ILE A 1 110 ? -10.270 -23.166 -0.181 1.00 95.75 110 ILE A O 1
ATOM 884 N N . VAL A 1 111 ? -9.264 -22.261 1.606 1.00 96.56 111 VAL A N 1
ATOM 885 C CA . VAL A 1 111 ? -7.999 -22.985 1.417 1.00 96.56 111 VAL A CA 1
ATOM 886 C C . VAL A 1 111 ? -8.220 -24.494 1.402 1.00 96.56 111 VAL A C 1
ATOM 888 O O . VAL A 1 111 ? -7.655 -25.181 0.552 1.00 96.56 111 VAL A O 1
ATOM 891 N N . TRP A 1 112 ? -9.087 -24.998 2.279 1.00 95.81 112 TRP A N 1
ATOM 892 C CA . TRP A 1 112 ? -9.437 -26.412 2.327 1.00 95.81 112 TRP A CA 1
ATOM 893 C C . TRP A 1 112 ? -10.209 -26.884 1.084 1.00 95.81 112 TRP A C 1
ATOM 895 O O . TRP A 1 112 ? -9.836 -27.900 0.503 1.00 95.81 112 TRP A O 1
ATOM 905 N N . ILE A 1 113 ? -11.225 -26.137 0.629 1.00 96.94 113 ILE A N 1
ATOM 906 C CA . ILE A 1 113 ? -12.018 -26.488 -0.567 1.00 96.94 113 ILE A CA 1
ATOM 907 C C . ILE A 1 113 ? -11.156 -26.531 -1.830 1.00 96.94 113 ILE A C 1
ATOM 909 O O . ILE A 1 113 ? -11.298 -27.441 -2.644 1.00 96.94 113 ILE A O 1
ATOM 913 N N . PHE A 1 114 ? -10.284 -25.539 -2.009 1.00 95.69 114 PHE A N 1
ATOM 914 C CA . PHE A 1 114 ? -9.477 -25.396 -3.222 1.00 95.69 114 PHE A CA 1
ATOM 915 C C . PHE A 1 114 ? -8.114 -26.102 -3.134 1.00 95.69 114 PHE A C 1
ATOM 917 O O . PHE A 1 114 ? -7.356 -26.067 -4.101 1.00 95.69 114 PHE A O 1
ATOM 924 N N . GLY A 1 115 ? -7.788 -26.738 -2.001 1.00 94.25 115 GLY A N 1
ATOM 925 C CA . GLY A 1 115 ? -6.508 -27.423 -1.791 1.00 94.25 115 GLY A CA 1
ATOM 926 C C . GLY A 1 115 ? -5.295 -26.489 -1.873 1.00 94.25 115 GLY A C 1
ATOM 927 O O . GLY A 1 115 ? -4.242 -26.881 -2.376 1.00 94.25 115 GLY A O 1
ATOM 928 N N . LEU A 1 116 ? -5.449 -25.236 -1.437 1.00 94.50 116 LEU A N 1
ATOM 929 C CA . LEU A 1 116 ? -4.399 -24.216 -1.504 1.00 94.50 116 LEU A CA 1
ATOM 930 C C . LEU A 1 116 ? -3.326 -24.446 -0.424 1.00 94.50 116 LEU A C 1
ATOM 932 O O . LEU A 1 116 ? -3.538 -25.137 0.572 1.00 94.50 116 LEU A O 1
ATOM 936 N N . SER A 1 117 ? -2.155 -23.828 -0.601 1.00 94.69 117 SER A N 1
ATOM 937 C CA . SER A 1 117 ? -1.103 -23.827 0.426 1.00 94.69 117 SER A CA 1
ATOM 938 C C . SER A 1 117 ? -1.573 -23.137 1.711 1.00 94.69 117 SER A C 1
ATOM 940 O O . SER A 1 117 ? -2.276 -22.126 1.660 1.00 94.69 117 SER A O 1
ATOM 942 N N . LEU A 1 118 ? -1.102 -23.621 2.866 1.00 91.12 118 LEU A N 1
ATOM 943 C CA . LEU A 1 118 ? -1.422 -23.060 4.185 1.00 91.12 118 LEU A CA 1
ATOM 944 C C . LEU A 1 118 ? -1.057 -21.576 4.323 1.00 91.12 118 LEU A C 1
ATOM 946 O O . LEU A 1 118 ? -1.680 -20.866 5.106 1.00 91.12 118 LEU A O 1
ATOM 950 N N . VAL A 1 119 ? -0.104 -21.078 3.531 1.00 92.81 119 VAL A N 1
ATOM 951 C CA . VAL A 1 119 ? 0.278 -19.655 3.528 1.00 92.81 119 VAL A CA 1
ATOM 952 C C . VAL A 1 119 ? -0.915 -18.754 3.164 1.00 92.81 119 VAL A C 1
ATOM 954 O O . VAL A 1 119 ? -1.047 -17.654 3.699 1.00 92.81 119 VAL A O 1
ATOM 957 N N . PHE A 1 120 ? -1.840 -19.227 2.322 1.00 91.44 120 PHE A N 1
ATOM 958 C CA . PHE A 1 120 ? -3.027 -18.457 1.940 1.00 91.44 120 PHE A CA 1
ATOM 959 C C . PHE A 1 120 ? -4.014 -18.249 3.090 1.00 91.44 120 PHE A C 1
ATOM 961 O O . PHE A 1 120 ? -4.745 -17.260 3.064 1.00 91.44 120 PHE A O 1
ATOM 968 N N . VAL A 1 121 ? -3.993 -19.110 4.119 1.00 92.31 121 VAL A N 1
ATOM 969 C CA . VAL A 1 121 ? -4.827 -18.927 5.319 1.00 92.31 121 VAL A CA 1
ATOM 970 C C . VAL A 1 121 ? -4.503 -17.597 5.989 1.00 92.31 121 VAL A C 1
ATOM 972 O O . VAL A 1 121 ? -5.413 -16.914 6.452 1.00 92.31 121 VAL A O 1
ATOM 975 N N . ILE A 1 122 ? -3.219 -17.232 5.985 1.00 89.12 122 ILE A N 1
ATOM 976 C CA . ILE A 1 122 ? -2.699 -15.999 6.567 1.00 89.12 122 ILE A CA 1
ATOM 977 C C . ILE A 1 122 ? -2.885 -14.837 5.592 1.00 89.12 122 ILE A C 1
ATOM 979 O O . ILE A 1 122 ? -3.411 -13.816 5.999 1.00 89.12 122 ILE A O 1
ATOM 983 N N . ILE A 1 123 ? -2.517 -14.993 4.311 1.00 89.44 123 ILE A N 1
ATOM 984 C CA . ILE A 1 123 ? -2.507 -13.889 3.328 1.00 89.44 123 ILE A CA 1
ATOM 985 C C . ILE A 1 123 ? -3.905 -13.316 3.052 1.00 89.44 123 ILE A C 1
ATOM 987 O O . ILE A 1 123 ? -4.059 -12.100 2.988 1.00 89.44 123 ILE A O 1
ATOM 991 N N . ILE A 1 124 ? -4.916 -14.167 2.855 1.00 89.81 124 ILE A N 1
ATOM 992 C CA . ILE A 1 124 ? -6.268 -13.738 2.451 1.00 89.81 124 ILE A CA 1
ATOM 993 C C . ILE A 1 124 ? -6.915 -12.746 3.442 1.00 89.81 124 ILE A C 1
ATOM 995 O O . ILE A 1 124 ? -7.474 -11.750 2.985 1.00 89.81 124 ILE A O 1
ATOM 999 N N . PRO A 1 125 ? -6.884 -12.977 4.768 1.00 89.00 125 PRO A N 1
ATOM 1000 C CA . PRO A 1 125 ? -7.506 -12.075 5.734 1.00 89.00 125 PRO A CA 1
ATOM 1001 C C . PRO A 1 125 ? -6.673 -10.825 6.071 1.00 89.00 125 PRO A C 1
ATOM 1003 O O . PRO A 1 125 ? -7.178 -9.973 6.806 1.00 89.00 125 PRO A O 1
ATOM 1006 N N . VAL A 1 126 ? -5.434 -10.682 5.571 1.00 86.38 126 VAL A N 1
ATOM 1007 C CA . VAL A 1 126 ? -4.599 -9.503 5.869 1.00 86.38 126 VAL A CA 1
ATOM 1008 C C . VAL A 1 126 ? -5.235 -8.238 5.297 1.00 86.38 126 VAL A C 1
ATOM 1010 O O . VAL A 1 126 ? -5.537 -8.143 4.108 1.00 86.38 126 VAL A O 1
ATOM 1013 N N . MET A 1 127 ? -5.380 -7.222 6.145 1.00 85.44 127 MET A N 1
ATOM 1014 C CA . MET A 1 127 ? -5.784 -5.879 5.734 1.00 85.44 127 MET A CA 1
ATOM 1015 C C . MET A 1 127 ? -4.554 -4.979 5.591 1.00 85.44 127 MET A C 1
ATOM 1017 O O . MET A 1 127 ? -3.651 -5.022 6.418 1.00 85.44 127 MET A O 1
ATOM 1021 N N . SER A 1 128 ? -4.526 -4.131 4.560 1.00 84.56 128 SER A N 1
ATOM 1022 C CA . SER A 1 128 ? -3.428 -3.181 4.340 1.00 84.56 128 SER A CA 1
ATOM 1023 C C . SER A 1 128 ? -3.773 -1.798 4.891 1.00 84.56 128 SER A C 1
ATOM 1025 O O . SER A 1 128 ? -4.538 -1.049 4.278 1.00 84.56 128 SE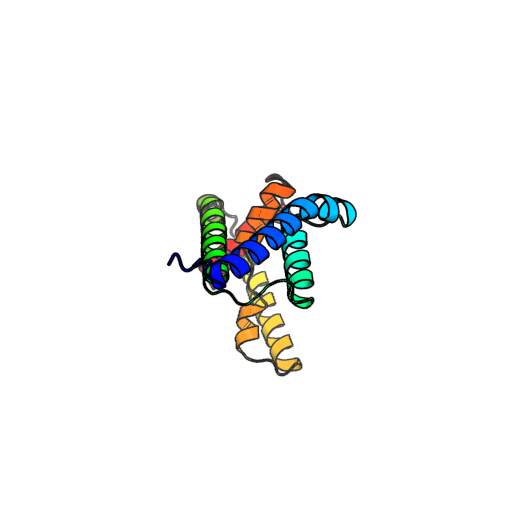R A O 1
ATOM 1027 N N . VAL A 1 129 ? -3.165 -1.428 6.022 1.00 82.88 129 VAL A N 1
ATOM 1028 C CA . VAL A 1 129 ? -3.306 -0.082 6.610 1.00 82.88 129 VAL A CA 1
ATOM 1029 C C . VAL A 1 129 ? -2.730 0.993 5.680 1.00 82.88 129 VAL A C 1
ATOM 1031 O O . VAL A 1 129 ? -3.301 2.074 5.545 1.00 82.88 129 VAL A O 1
ATOM 1034 N N . GLY A 1 130 ? -1.655 0.676 4.950 1.00 80.00 130 GLY A N 1
ATOM 1035 C CA . GLY A 1 130 ? -1.056 1.583 3.964 1.00 80.00 130 GLY A CA 1
ATOM 1036 C C . GLY A 1 130 ? -1.973 1.936 2.791 1.00 80.00 130 GLY A C 1
ATOM 1037 O O . GLY A 1 130 ? -1.965 3.073 2.332 1.00 80.00 130 GLY A O 1
ATOM 1038 N N . LEU A 1 131 ? -2.811 1.008 2.321 1.00 83.31 131 LEU A N 1
ATOM 1039 C CA . LEU A 1 131 ? -3.797 1.328 1.283 1.00 83.31 131 LEU A CA 1
ATOM 1040 C C . LEU A 1 131 ? -4.951 2.168 1.835 1.00 83.31 131 LEU A C 1
ATOM 1042 O O . LEU A 1 131 ? -5.403 3.099 1.171 1.00 83.31 131 LEU A O 1
ATOM 1046 N N . LEU A 1 132 ? -5.407 1.880 3.055 1.00 85.81 132 LEU A N 1
ATOM 1047 C CA . LEU A 1 132 ? -6.465 2.654 3.704 1.00 85.81 132 LEU A CA 1
ATOM 1048 C C . LEU A 1 132 ? -6.036 4.109 3.979 1.00 85.81 132 LEU A C 1
ATOM 1050 O O . LEU A 1 132 ? -6.844 5.021 3.803 1.00 85.81 132 LEU A O 1
ATOM 1054 N N . SER A 1 133 ? -4.767 4.357 4.330 1.00 78.38 133 SER A N 1
ATOM 1055 C CA . SER A 1 133 ? -4.246 5.721 4.519 1.00 78.38 133 SER A CA 1
ATOM 1056 C C . SER A 1 133 ? -4.213 6.530 3.216 1.00 78.38 133 SER A C 1
ATOM 1058 O O . SER A 1 133 ? -4.501 7.728 3.225 1.00 78.38 133 SER A O 1
ATOM 1060 N N . LEU A 1 134 ? -3.963 5.881 2.072 1.00 82.31 134 LEU A N 1
ATOM 1061 C CA . LEU A 1 134 ? -4.107 6.510 0.755 1.00 82.31 134 LEU A CA 1
ATOM 1062 C C . LEU A 1 134 ? -5.571 6.859 0.454 1.00 82.31 134 LEU A C 1
ATOM 1064 O O . LEU A 1 134 ? -5.846 7.936 -0.067 1.00 82.31 134 LEU A O 1
ATOM 1068 N N . LEU A 1 135 ? -6.525 6.006 0.843 1.00 83.81 135 LEU A N 1
ATOM 1069 C CA . LEU A 1 135 ? -7.952 6.301 0.667 1.00 83.81 135 LEU A CA 1
ATOM 1070 C C . LEU A 1 135 ? -8.413 7.507 1.496 1.00 83.81 135 LEU A C 1
ATOM 1072 O O . LEU A 1 135 ? -9.286 8.242 1.040 1.00 83.81 135 LEU A O 1
ATOM 1076 N N . PHE A 1 136 ? -7.818 7.776 2.663 1.00 81.38 136 PHE A N 1
ATOM 1077 C CA . PHE A 1 136 ? -8.122 9.001 3.416 1.00 81.38 136 PHE A CA 1
ATOM 1078 C C . PHE A 1 136 ? -7.749 10.270 2.657 1.00 81.38 136 PHE A C 1
ATOM 1080 O O . PHE A 1 136 ? -8.416 11.293 2.812 1.00 81.38 136 PHE A O 1
ATOM 1087 N N . LYS A 1 137 ? -6.696 10.211 1.839 1.00 77.00 137 LYS A N 1
ATOM 1088 C CA . LYS A 1 137 ? -6.287 11.326 0.985 1.00 77.00 137 LYS A CA 1
ATOM 1089 C C . LYS A 1 137 ? -7.280 11.555 -0.158 1.00 77.00 137 LYS A C 1
ATOM 1091 O O . LYS A 1 137 ? -7.527 12.706 -0.506 1.00 77.00 137 LYS A O 1
ATOM 1096 N N . ASP A 1 138 ? -7.861 10.481 -0.693 1.00 78.19 138 ASP A N 1
ATOM 1097 C CA . ASP A 1 138 ? -8.787 10.535 -1.831 1.00 78.19 138 ASP A CA 1
ATOM 1098 C C . ASP A 1 138 ? -10.235 10.874 -1.415 1.00 78.19 138 ASP A C 1
ATOM 1100 O O . ASP A 1 138 ? -10.902 11.656 -2.091 1.00 78.19 138 ASP A O 1
ATOM 1104 N N . PHE A 1 139 ? -10.728 10.309 -0.307 1.00 80.81 139 PHE A N 1
ATOM 1105 C CA . PHE A 1 139 ? -12.125 10.445 0.145 1.00 80.81 139 PHE A CA 1
ATOM 1106 C C . PHE A 1 139 ? -12.313 11.399 1.335 1.00 80.81 139 PHE A C 1
ATOM 1108 O O . PHE A 1 139 ? -13.434 11.835 1.597 1.00 80.81 139 PHE A O 1
ATOM 1115 N N . GLY A 1 140 ? -11.236 11.750 2.043 1.00 76.56 140 GLY A N 1
ATOM 1116 C CA . GLY A 1 140 ? -11.274 12.564 3.259 1.00 76.56 140 GLY A CA 1
ATOM 1117 C C . GLY A 1 140 ? -11.455 11.750 4.549 1.00 76.56 140 GLY A C 1
ATOM 1118 O O . GLY A 1 140 ? -11.897 10.602 4.543 1.00 76.56 140 GLY A O 1
ATOM 1119 N N . LYS A 1 141 ? -11.108 12.362 5.691 1.00 71.81 141 LYS A N 1
ATOM 1120 C CA . LYS A 1 141 ? -11.129 11.726 7.031 1.00 71.81 141 LYS A CA 1
ATOM 1121 C C . LYS A 1 141 ? -12.515 11.674 7.692 1.00 71.81 141 LYS A C 1
ATOM 1123 O O . LYS A 1 141 ? -12.680 11.080 8.753 1.00 71.81 141 LYS A O 1
ATOM 1128 N N . GLU A 1 142 ? -13.520 12.278 7.069 1.00 76.12 142 GLU A N 1
ATOM 1129 C CA . GLU A 1 142 ? -14.888 12.386 7.600 1.00 76.12 142 GLU A CA 1
ATOM 1130 C C . GLU A 1 142 ? -15.700 11.085 7.408 1.00 76.12 142 GLU A C 1
ATOM 1132 O O . GLU A 1 142 ? -16.772 10.908 7.985 1.00 76.12 142 GLU A O 1
ATOM 1137 N N . CYS A 1 143 ? -15.207 10.140 6.599 1.00 82.06 143 CYS A N 1
ATOM 1138 C CA . CYS A 1 143 ? -15.937 8.919 6.269 1.00 82.06 143 CYS A CA 1
ATOM 1139 C C . CYS A 1 143 ? -15.928 7.907 7.426 1.00 82.06 143 CYS A C 1
ATOM 1141 O O . CYS A 1 143 ? -14.913 7.273 7.720 1.00 82.06 143 CYS A O 1
ATOM 1143 N N . TYR A 1 144 ? -17.098 7.682 8.031 1.00 82.50 144 TYR A N 1
ATOM 1144 C CA . TYR A 1 144 ? -17.276 6.748 9.150 1.00 82.50 144 TYR A CA 1
ATOM 1145 C C . TYR A 1 144 ? -16.779 5.325 8.851 1.00 82.50 144 TYR A C 1
ATOM 1147 O O . TYR A 1 144 ? -16.068 4.740 9.667 1.00 82.50 144 TYR A O 1
ATOM 1155 N N . TRP A 1 145 ? -17.099 4.774 7.672 1.00 85.31 145 TRP A N 1
ATOM 1156 C CA . TRP A 1 145 ? -16.672 3.417 7.307 1.00 85.31 145 TRP A CA 1
ATOM 1157 C C . TRP A 1 145 ? -15.149 3.302 7.191 1.00 85.31 145 TRP A C 1
ATOM 1159 O O . TRP A 1 145 ? -14.595 2.266 7.544 1.00 85.31 145 TRP A O 1
ATOM 1169 N N . LEU A 1 146 ? -14.470 4.361 6.734 1.00 84.25 146 LEU A N 1
ATOM 1170 C CA . LEU A 1 146 ? -13.021 4.376 6.555 1.00 84.25 146 LEU A CA 1
ATOM 1171 C C . LEU A 1 146 ? -12.306 4.514 7.903 1.00 84.25 146 LEU A C 1
ATOM 1173 O O . LEU A 1 146 ? -11.336 3.803 8.156 1.00 84.25 146 LEU A O 1
ATOM 1177 N N . ASN A 1 147 ? -12.851 5.337 8.804 1.00 83.19 147 ASN A N 1
ATOM 1178 C CA . ASN A 1 147 ? -12.384 5.434 10.187 1.00 83.19 147 ASN A CA 1
ATOM 1179 C C . ASN A 1 147 ? -12.516 4.095 10.923 1.00 83.19 147 ASN A C 1
ATOM 1181 O O . ASN A 1 147 ? -11.563 3.651 11.557 1.00 83.19 147 ASN A O 1
ATOM 1185 N N . ILE A 1 148 ? -13.654 3.404 10.796 1.00 84.25 148 ILE A N 1
ATOM 1186 C CA . ILE A 1 148 ? -13.811 2.065 11.380 1.00 84.25 148 ILE A CA 1
ATOM 1187 C C . ILE A 1 148 ? -12.859 1.065 10.735 1.00 84.25 148 ILE A C 1
ATOM 1189 O O . ILE A 1 148 ? -12.186 0.338 11.460 1.00 84.25 148 ILE A O 1
ATOM 1193 N N . ALA A 1 149 ? -12.772 1.030 9.402 1.00 87.0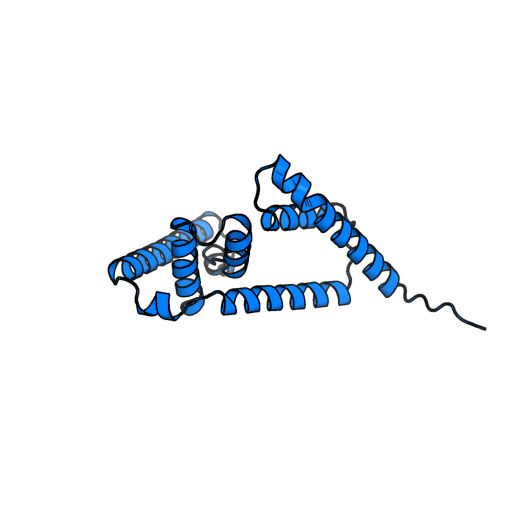0 149 ALA A N 1
ATOM 1194 C CA . ALA A 1 149 ? -11.888 0.108 8.693 1.00 87.00 149 ALA A CA 1
ATOM 1195 C C . ALA A 1 149 ? -10.432 0.272 9.137 1.00 87.00 149 ALA A C 1
ATOM 1197 O O . ALA A 1 149 ? -9.758 -0.721 9.379 1.00 87.00 149 ALA A O 1
ATOM 1198 N N . MET A 1 150 ? -9.970 1.509 9.328 1.00 84.31 150 MET A N 1
ATOM 1199 C CA . MET A 1 150 ? -8.628 1.791 9.834 1.00 84.31 150 MET A CA 1
ATOM 1200 C C . MET A 1 150 ? -8.412 1.287 11.253 1.00 84.31 150 MET A C 1
ATOM 1202 O O . MET A 1 150 ? -7.365 0.720 11.556 1.00 84.31 150 MET A O 1
ATOM 1206 N N . ILE A 1 151 ? -9.404 1.421 12.128 1.00 81.69 151 ILE A N 1
ATOM 1207 C CA . ILE A 1 151 ? -9.261 0.941 13.503 1.00 81.69 151 ILE A CA 1
ATOM 1208 C C . ILE A 1 151 ? -9.314 -0.594 13.576 1.00 81.69 151 ILE A C 1
ATOM 1210 O O . ILE A 1 151 ? -8.557 -1.211 14.321 1.00 81.69 151 ILE A O 1
ATOM 1214 N N . VAL A 1 152 ? -10.153 -1.235 12.763 1.00 85.62 152 VAL A N 1
ATOM 1215 C CA . VAL A 1 152 ? -10.186 -2.702 12.646 1.00 85.62 152 VAL A CA 1
ATOM 1216 C C . VAL A 1 152 ? -8.889 -3.231 12.022 1.00 85.62 152 VAL A C 1
ATOM 1218 O O . VAL A 1 152 ? -8.353 -4.230 12.496 1.00 85.62 152 VAL A O 1
ATOM 1221 N N . ALA A 1 153 ? -8.360 -2.560 10.995 1.00 85.44 153 ALA A N 1
ATOM 1222 C CA . ALA A 1 153 ? -7.125 -2.947 10.317 1.00 85.44 153 ALA A CA 1
ATOM 1223 C C . ALA A 1 153 ? -5.904 -2.817 11.231 1.00 85.44 153 ALA A C 1
ATOM 1225 O O . ALA A 1 153 ? -5.109 -3.744 11.307 1.00 85.44 153 ALA A O 1
ATOM 1226 N N . THR A 1 154 ? -5.798 -1.725 11.988 1.00 80.75 154 THR A N 1
ATOM 1227 C CA . THR A 1 154 ? -4.725 -1.543 12.980 1.00 80.75 154 THR A CA 1
ATOM 1228 C C . THR A 1 154 ? -4.805 -2.550 14.120 1.00 80.75 154 THR A C 1
ATOM 1230 O O . THR A 1 154 ? -3.780 -3.089 14.521 1.00 80.75 154 THR A O 1
ATOM 1233 N N . LEU A 1 155 ? -6.010 -2.875 14.608 1.00 81.00 155 LEU A N 1
ATOM 1234 C CA . LEU A 1 155 ? -6.193 -3.970 15.565 1.00 81.00 155 LEU A CA 1
ATOM 1235 C C . LEU A 1 155 ? -5.682 -5.296 14.981 1.00 81.00 155 LEU A C 1
ATOM 1237 O O . LEU A 1 155 ? -4.968 -6.026 15.660 1.00 81.00 155 LEU A O 1
ATOM 1241 N N . ALA A 1 156 ? -6.045 -5.608 13.736 1.00 80.00 156 ALA A N 1
ATOM 1242 C CA . ALA A 1 156 ? -5.606 -6.833 13.077 1.00 80.00 156 ALA A CA 1
ATOM 1243 C C . ALA A 1 156 ? -4.085 -6.871 12.869 1.00 80.00 156 ALA A C 1
AT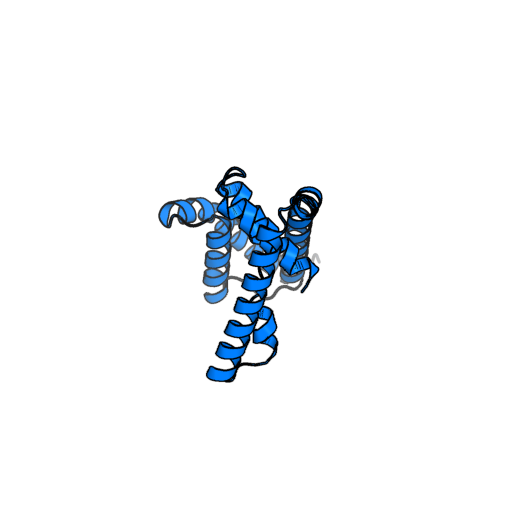OM 1245 O O . ALA A 1 156 ? -3.491 -7.917 13.087 1.00 80.00 156 ALA A O 1
ATOM 1246 N N . GLU A 1 157 ? -3.460 -5.749 12.507 1.00 78.88 157 GLU A N 1
ATOM 1247 C CA . GLU A 1 157 ? -2.009 -5.632 12.301 1.00 78.88 157 GLU A CA 1
ATOM 1248 C C . GLU A 1 157 ? -1.211 -5.779 13.608 1.00 78.88 157 GLU A C 1
ATOM 1250 O O . GLU A 1 157 ? -0.094 -6.273 13.590 1.00 78.88 157 GLU A O 1
ATOM 1255 N N . VAL A 1 158 ? -1.783 -5.402 14.757 1.00 75.44 158 VAL A N 1
ATOM 1256 C CA . VAL A 1 158 ? -1.161 -5.627 16.078 1.00 75.44 158 VAL A CA 1
ATOM 1257 C C . VAL A 1 158 ? -1.271 -7.090 16.529 1.00 75.44 158 VAL A C 1
ATOM 1259 O O . VAL A 1 158 ? -0.443 -7.556 17.310 1.00 75.44 158 VAL A O 1
ATOM 1262 N N . ILE A 1 159 ? -2.317 -7.801 16.099 1.00 71.19 159 ILE A N 1
ATOM 1263 C CA . ILE A 1 159 ? -2.569 -9.198 16.486 1.00 71.19 159 ILE A CA 1
ATOM 1264 C C . ILE A 1 159 ? -1.857 -10.190 15.555 1.00 71.19 159 ILE A C 1
ATOM 1266 O O . ILE A 1 159 ? -1.451 -11.258 16.018 1.00 71.19 159 ILE A O 1
ATOM 1270 N N . SER A 1 160 ? -1.803 -9.877 14.257 1.00 61.38 160 SER A N 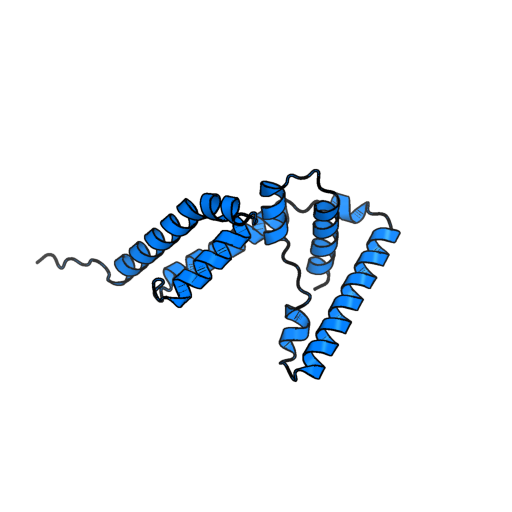1
ATOM 1271 C CA . SER A 1 160 ? -1.276 -10.730 13.184 1.00 61.38 160 SER A CA 1
ATOM 1272 C C . SER A 1 160 ? 0.237 -10.649 13.046 1.00 61.38 160 SER A C 1
ATOM 1274 O O . SER A 1 160 ? 0.766 -11.627 12.470 1.00 61.38 160 SER A O 1
#

Organism: Campylobacter jejuni (NCBI:txid197)

InterPro domains:
  IPR006153 Cation/H+ exchanger, transmembrane domain [PF00999] (21-139)
  IPR038770 Sodium/solute symporter superfamily [G3DSA:1.20.1530.20] (9-160)

Sequence (160 aa):
MHQSVIDTQALIDLKILIVIALCLLFSPHIARIFRLPISATEIILGAVIAYFGFIGKSENFALLANVGFYYLMFIAGMEVNLRAFFNMDKEVVKKSFFYIFLLYALSSFIVWIFGLSLVFVIIIPVMSVGLLSLLFKDFGKECYWLNIAMIVATLAEVIS

Secondary structure (DSSP, 8-state):
-------HHHHHHHHHHHHHHHHHHHHHHHHHHHT--HHHHHHHHHHHHHHTT-S---HHHHHHHHHHHHHHHHHHHHH--HHHHHT--HHHHHHHHHHHHHHHHHHHHHHHHHT--THHHHHTT---HHHHHHHHHHH-TT-HHHHHHHHHHHHHHHH-

Foldseek 3Di:
DDDPPPPPLVVLVVQQVVLLVVLLVCQVVVCVVVVHQSVVSSVVSVVVCVVVVSRDDHPVVVVVVVVVVVVLVVVLVVPDDVVCLVPDDPVLVVVLVVVLVVQLVVQVVVCVVVVHDPVSSVVRSQDDSSVLSSVCVVPNPPDPVSVSSNSSNVVVVVVD